Protein AF-L1PUZ3-F1 (afdb_monomer_lite)

Structure (mmCIF, N/CA/C/O backbone):
data_AF-L1PUZ3-F1
#
_entry.id   AF-L1PUZ3-F1
#
loop_
_atom_site.group_PDB
_atom_site.id
_atom_site.type_symbol
_atom_site.label_atom_id
_atom_site.label_alt_id
_atom_site.label_comp_id
_atom_site.label_asym_id
_atom_site.label_entity_id
_atom_site.label_seq_id
_atom_site.pdbx_PDB_ins_code
_atom_site.Cartn_x
_atom_site.Cartn_y
_atom_site.Cartn_z
_atom_site.occupancy
_atom_site.B_iso_or_equiv
_atom_site.auth_seq_id
_atom_site.auth_comp_id
_atom_site.auth_asym_id
_atom_site.auth_atom_id
_atom_site.pdbx_PDB_model_num
ATOM 1 N N . MET A 1 1 ? 15.396 12.791 4.979 1.00 62.22 1 MET A N 1
ATOM 2 C CA . MET A 1 1 ? 14.641 13.818 4.217 1.00 62.22 1 MET A CA 1
ATOM 3 C C . MET A 1 1 ? 13.642 14.470 5.168 1.00 62.22 1 MET A C 1
ATOM 5 O O . MET A 1 1 ? 13.496 13.961 6.269 1.00 62.22 1 MET A O 1
ATOM 9 N N . SER A 1 2 ? 13.033 15.615 4.838 1.00 77.50 2 SER A N 1
ATOM 10 C CA . SER A 1 2 ? 12.018 16.228 5.717 1.00 77.50 2 SER A CA 1
ATOM 11 C C . SER A 1 2 ? 10.607 15.799 5.304 1.00 77.50 2 SER A C 1
ATOM 13 O O . SER A 1 2 ? 10.340 15.675 4.107 1.00 77.50 2 SER A O 1
ATOM 15 N N . LYS A 1 3 ? 9.675 15.677 6.259 1.00 74.81 3 LYS A N 1
ATOM 16 C CA . LYS A 1 3 ? 8.257 15.348 5.995 1.00 74.81 3 LYS A CA 1
ATOM 17 C C . LYS A 1 3 ? 7.631 16.234 4.905 1.00 74.81 3 LYS A C 1
ATOM 19 O O . LYS A 1 3 ? 6.901 15.762 4.043 1.00 74.81 3 LYS A O 1
ATOM 24 N N . ALA A 1 4 ? 7.988 17.521 4.867 1.00 81.69 4 ALA A N 1
ATOM 25 C CA . ALA A 1 4 ? 7.526 18.455 3.834 1.00 81.69 4 ALA A CA 1
ATOM 26 C C . ALA A 1 4 ? 8.001 18.094 2.412 1.00 81.69 4 ALA A C 1
ATOM 28 O O . ALA A 1 4 ? 7.291 18.349 1.439 1.00 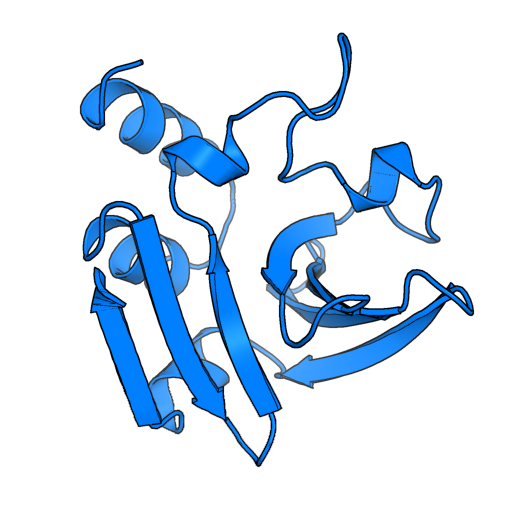81.69 4 ALA A O 1
ATOM 29 N N . SER A 1 5 ? 9.201 17.524 2.270 1.00 83.19 5 SER A N 1
ATOM 30 C CA . SER A 1 5 ? 9.714 17.071 0.971 1.00 83.19 5 SER A CA 1
ATOM 31 C C . SER A 1 5 ? 9.016 15.800 0.482 1.00 83.19 5 SER A C 1
ATOM 33 O O . SER A 1 5 ? 8.701 15.698 -0.701 1.00 83.19 5 SER A O 1
ATOM 35 N N . GLU A 1 6 ? 8.693 14.879 1.386 1.00 84.25 6 GLU A N 1
ATOM 36 C CA . GLU A 1 6 ? 7.983 13.636 1.065 1.00 84.25 6 GLU A CA 1
ATOM 37 C C . GLU A 1 6 ? 6.513 13.895 0.729 1.00 84.25 6 GLU A C 1
ATOM 39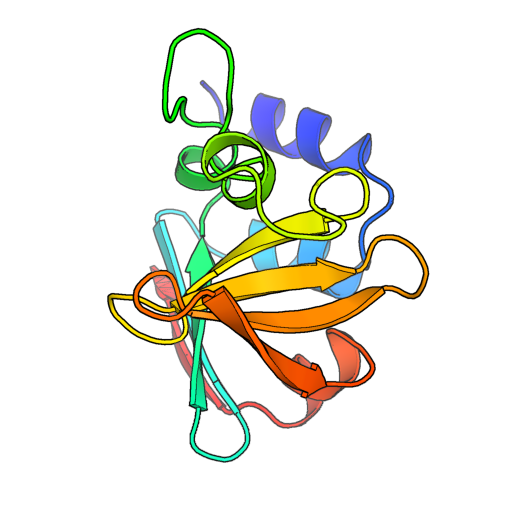 O O . GLU A 1 6 ? 6.010 13.380 -0.269 1.00 84.25 6 GLU A O 1
ATOM 44 N N . LEU A 1 7 ? 5.862 14.801 1.468 1.00 84.12 7 LEU A N 1
ATOM 45 C CA . LEU A 1 7 ? 4.523 15.293 1.141 1.00 84.12 7 LEU A CA 1
ATOM 46 C C . LEU A 1 7 ? 4.471 15.882 -0.269 1.00 84.12 7 LEU A C 1
ATOM 48 O O . LEU A 1 7 ? 3.558 15.593 -1.032 1.00 84.12 7 LEU A O 1
ATOM 52 N N . LYS A 1 8 ? 5.470 16.678 -0.665 1.00 86.94 8 LYS A N 1
ATOM 53 C CA . LYS A 1 8 ? 5.529 17.174 -2.044 1.00 86.94 8 LYS A CA 1
ATOM 54 C C . LYS A 1 8 ? 5.682 16.034 -3.045 1.00 86.94 8 LYS A C 1
ATOM 56 O O . LYS A 1 8 ? 5.034 16.091 -4.082 1.00 86.94 8 LYS A O 1
ATOM 61 N N . ARG A 1 9 ? 6.493 15.007 -2.765 1.00 88.00 9 ARG A N 1
ATOM 62 C CA . ARG A 1 9 ? 6.650 13.854 -3.672 1.00 88.00 9 ARG A CA 1
ATOM 63 C C . ARG A 1 9 ? 5.330 13.122 -3.881 1.00 88.00 9 ARG A C 1
ATOM 65 O O . ARG A 1 9 ? 4.944 12.967 -5.033 1.00 88.00 9 ARG A O 1
ATOM 72 N N . ILE A 1 10 ? 4.616 12.746 -2.815 1.00 88.56 10 ILE A N 1
ATOM 73 C CA . ILE A 1 10 ? 3.372 11.966 -2.956 1.00 88.56 10 ILE A CA 1
ATOM 74 C C . ILE A 1 10 ? 2.286 12.720 -3.732 1.00 88.56 10 ILE A C 1
ATOM 76 O O . ILE A 1 10 ? 1.495 12.109 -4.442 1.00 88.56 10 ILE A O 1
ATOM 80 N N . GLN A 1 11 ? 2.274 14.055 -3.658 1.00 88.62 11 GLN A N 1
ATOM 81 C CA . GLN A 1 11 ? 1.315 14.884 -4.396 1.00 88.62 11 GLN A CA 1
ATOM 82 C C . GLN A 1 11 ? 1.504 14.823 -5.919 1.00 88.62 11 GLN A C 1
ATOM 84 O O . GLN A 1 11 ? 0.562 15.108 -6.651 1.00 88.62 11 GLN A O 1
ATOM 89 N N . HIS A 1 12 ? 2.684 14.424 -6.409 1.00 90.12 12 HIS A N 1
ATOM 90 C CA . HIS A 1 12 ? 2.914 14.210 -7.843 1.00 90.12 12 HIS A CA 1
ATOM 91 C C . HIS A 1 12 ? 2.414 12.845 -8.331 1.00 90.12 12 HIS A C 1
ATOM 93 O O . HIS A 1 12 ? 2.312 12.640 -9.539 1.00 90.12 12 HIS A O 1
ATOM 99 N N . PHE A 1 13 ? 2.100 11.918 -7.422 1.00 91.25 13 PHE A N 1
ATOM 100 C CA . PHE A 1 13 ? 1.499 10.645 -7.788 1.00 91.25 13 PHE A CA 1
ATOM 101 C C . PHE A 1 13 ? -0.018 10.796 -7.907 1.00 91.25 13 PHE A C 1
ATOM 103 O O . PHE A 1 13 ? -0.686 11.407 -7.063 1.00 91.25 13 PHE A O 1
ATOM 110 N N . ASN A 1 14 ? -0.570 10.199 -8.958 1.00 94.31 14 ASN A N 1
ATOM 111 C CA . ASN A 1 14 ? -2.006 10.023 -9.089 1.00 94.31 14 ASN A CA 1
ATOM 112 C C . ASN A 1 14 ? -2.414 8.826 -8.217 1.00 94.31 14 ASN A C 1
ATOM 114 O O . ASN A 1 14 ? -2.321 7.691 -8.660 1.00 94.31 14 ASN A O 1
ATOM 118 N N . LEU A 1 15 ? -2.755 9.087 -6.954 1.00 96.75 15 LEU A N 1
ATOM 119 C CA . LEU A 1 15 ? -3.180 8.099 -5.956 1.00 96.75 15 LEU A CA 1
ATOM 120 C C . LEU A 1 15 ? -4.456 8.602 -5.272 1.00 96.75 15 LEU A C 1
ATOM 122 O O . LEU A 1 15 ? -4.648 9.825 -5.243 1.00 96.75 15 LEU A O 1
ATOM 126 N N . PRO A 1 16 ? -5.271 7.706 -4.681 1.00 97.12 16 PRO A N 1
ATOM 127 C CA . PRO A 1 16 ? -6.486 8.089 -3.969 1.00 97.12 16 PRO A CA 1
ATOM 128 C C . PRO A 1 16 ? -6.240 9.177 -2.917 1.00 97.12 16 PRO A C 1
ATOM 130 O O . PRO A 1 16 ? -5.290 9.098 -2.132 1.00 97.12 16 PRO A O 1
ATOM 133 N N . ASP A 1 17 ? -7.112 10.185 -2.880 1.00 95.88 17 ASP A N 1
ATOM 134 C CA . ASP A 1 17 ? -6.974 11.313 -1.951 1.00 95.88 17 ASP A CA 1
ATOM 135 C C . ASP A 1 17 ? -7.092 10.869 -0.491 1.00 95.88 17 ASP A C 1
ATOM 137 O O . ASP A 1 17 ? -6.337 11.334 0.359 1.00 95.88 17 ASP A O 1
ATOM 141 N N . SER A 1 18 ? -7.963 9.900 -0.214 1.00 96.19 18 SER A N 1
ATOM 142 C CA . SER A 1 18 ? -8.109 9.288 1.105 1.00 96.19 18 SER A CA 1
ATOM 143 C C . SER A 1 18 ? -6.836 8.597 1.590 1.00 96.19 18 SER A C 1
ATOM 145 O O . SER A 1 18 ? -6.459 8.739 2.752 1.00 96.19 18 SER A O 1
ATOM 147 N N . TYR A 1 19 ? -6.126 7.898 0.702 1.00 97.50 19 TYR A N 1
ATOM 148 C CA . TYR A 1 19 ? -4.826 7.311 1.021 1.00 97.50 19 TYR A CA 1
ATOM 149 C C . TYR A 1 19 ? -3.805 8.398 1.356 1.00 97.50 19 TYR A C 1
ATOM 151 O O . TYR A 1 19 ? -3.140 8.330 2.392 1.00 97.50 19 TYR A O 1
ATOM 159 N N . LYS A 1 20 ? -3.720 9.444 0.523 1.00 95.94 20 LYS A N 1
ATOM 160 C CA . LYS A 1 20 ? -2.822 10.580 0.773 1.00 95.94 20 LYS A CA 1
ATOM 161 C C . LYS A 1 20 ? -3.136 11.265 2.100 1.00 95.94 20 LYS A C 1
ATOM 163 O O . LYS A 1 20 ? -2.206 11.639 2.809 1.00 95.94 20 LYS A O 1
ATOM 168 N N . GLU A 1 21 ? -4.415 11.426 2.436 1.00 94.94 21 GLU A N 1
ATOM 169 C CA . GLU A 1 21 ? -4.858 12.011 3.698 1.00 94.94 21 GLU A CA 1
ATOM 170 C C . GLU A 1 21 ? -4.394 11.168 4.885 1.00 94.94 21 GLU A C 1
ATOM 172 O O . GLU A 1 21 ? -3.708 11.700 5.760 1.00 94.94 21 GLU A O 1
ATOM 177 N N . VAL A 1 22 ? -4.690 9.863 4.890 1.00 95.94 22 VAL A N 1
ATOM 178 C CA . VAL A 1 22 ? -4.280 8.931 5.956 1.00 95.94 22 VAL A CA 1
ATOM 179 C C . VAL A 1 22 ? -2.764 8.928 6.133 1.00 95.94 22 VAL A C 1
ATOM 181 O O . VAL A 1 22 ? -2.283 9.028 7.261 1.00 95.94 22 VAL A O 1
ATOM 184 N N . LEU A 1 23 ? -2.004 8.927 5.037 1.00 95.25 23 LEU A N 1
ATOM 185 C CA . LEU A 1 23 ? -0.539 8.934 5.050 1.00 95.25 23 LEU A CA 1
ATOM 186 C C . LEU A 1 23 ? 0.064 10.156 5.768 1.00 95.25 23 LEU A C 1
ATOM 188 O O . LEU A 1 23 ? 1.195 10.113 6.246 1.00 95.25 23 LEU A O 1
ATOM 192 N N . THR A 1 24 ? -0.681 11.260 5.893 1.00 93.38 24 THR A N 1
ATOM 193 C CA . THR A 1 24 ? -0.225 12.438 6.654 1.00 93.38 24 THR A CA 1
ATOM 194 C C . THR A 1 24 ? -0.381 12.305 8.172 1.00 93.38 24 THR A C 1
ATOM 196 O O . THR A 1 24 ? 0.235 13.081 8.917 1.00 93.38 24 THR A O 1
ATOM 199 N N . GLN A 1 25 ? -1.173 11.330 8.630 1.00 94.81 25 GLN A N 1
ATOM 200 C CA . GLN A 1 25 ? -1.661 11.211 10.006 1.00 94.81 25 GLN A CA 1
ATOM 201 C C . GLN A 1 25 ? -0.785 10.354 10.928 1.00 94.81 25 GLN A C 1
ATOM 203 O O . GLN A 1 25 ? -1.170 10.163 12.085 1.00 94.81 25 GLN A O 1
ATOM 208 N N . PHE A 1 26 ? 0.337 9.835 10.428 1.00 94.94 26 PHE A N 1
ATOM 209 C CA . PHE A 1 26 ? 1.292 9.006 11.167 1.00 94.94 26 PHE A CA 1
ATOM 210 C C . PHE A 1 26 ? 2.735 9.289 10.719 1.00 94.94 26 PHE A C 1
ATOM 212 O O . PHE A 1 26 ? 2.951 10.026 9.744 1.00 94.94 26 PHE A O 1
ATOM 219 N N . GLU A 1 27 ? 3.719 8.790 11.464 1.00 92.81 27 GLU A N 1
ATOM 220 C CA . GLU A 1 27 ? 5.147 8.991 11.174 1.00 92.81 27 GLU A CA 1
ATOM 221 C C . GLU A 1 27 ? 5.858 7.686 10.816 1.00 92.81 27 GLU A C 1
ATOM 223 O O . GLU A 1 27 ? 6.690 7.686 9.907 1.00 92.81 27 GLU A O 1
ATOM 228 N N . PHE A 1 28 ? 5.497 6.580 11.463 1.00 92.25 28 PHE A N 1
ATOM 229 C CA . PHE A 1 28 ? 6.167 5.291 11.335 1.00 92.25 28 PHE A CA 1
ATOM 230 C C . PHE A 1 28 ? 5.305 4.276 10.595 1.00 92.25 28 PHE A C 1
ATOM 232 O O . PHE A 1 28 ? 5.705 3.823 9.517 1.00 92.25 28 PHE A O 1
ATOM 239 N N . PHE A 1 29 ? 4.123 3.973 11.128 1.00 93.75 29 PHE A N 1
ATOM 240 C CA . PHE A 1 29 ? 3.183 3.026 10.533 1.00 93.75 29 PHE A CA 1
ATOM 241 C C . PHE A 1 29 ? 1.741 3.321 10.958 1.00 93.75 29 PHE A C 1
ATOM 243 O O . PHE A 1 29 ? 1.472 4.027 11.933 1.00 93.75 29 PHE A O 1
ATOM 250 N N . CYS A 1 30 ? 0.794 2.754 10.218 1.00 97.38 30 CYS A N 1
ATOM 251 C CA . CYS A 1 30 ? -0.610 2.748 10.602 1.00 97.38 30 CYS A CA 1
ATOM 252 C C . CYS A 1 30 ? -1.218 1.389 10.277 1.00 97.38 30 CYS A C 1
ATOM 254 O O . CYS A 1 30 ? -1.169 0.956 9.130 1.00 97.38 30 CYS A O 1
ATOM 256 N N . LEU A 1 31 ? -1.776 0.729 11.288 1.00 97.69 31 LEU A N 1
ATOM 257 C CA . LEU A 1 31 ? -2.296 -0.626 11.195 1.00 97.69 31 LEU A CA 1
ATOM 258 C C . LEU A 1 31 ? -3.818 -0.626 11.316 1.00 97.69 31 LEU A C 1
ATOM 260 O O . LEU A 1 31 ? -4.385 -0.183 12.320 1.00 97.69 31 LEU A O 1
ATOM 264 N N . TYR A 1 32 ? -4.476 -1.177 10.304 1.00 97.88 32 TYR A N 1
ATOM 265 C CA . TYR A 1 32 ? -5.913 -1.418 10.292 1.00 97.88 32 TYR A CA 1
ATOM 266 C C . TYR A 1 32 ? -6.229 -2.914 10.244 1.00 97.88 32 TYR A C 1
ATOM 268 O O . TYR A 1 32 ? -5.446 -3.708 9.737 1.00 97.88 32 TYR A O 1
ATOM 276 N N . GLU A 1 33 ? -7.420 -3.283 10.705 1.00 97.81 33 GLU A N 1
ATOM 277 C CA . GLU A 1 33 ? -8.040 -4.585 10.458 1.00 97.81 33 GLU A CA 1
ATOM 278 C C . GLU A 1 33 ? -9.216 -4.399 9.487 1.00 97.81 33 GLU A C 1
ATOM 280 O O . GLU A 1 33 ? -10.137 -3.624 9.766 1.00 97.81 33 GLU A O 1
ATOM 285 N N . TYR A 1 34 ? -9.206 -5.103 8.355 1.00 97.50 34 TYR A N 1
ATOM 286 C CA . TYR A 1 34 ? -10.248 -5.058 7.328 1.00 97.50 34 TYR A CA 1
ATOM 287 C C . TYR A 1 34 ? -10.636 -6.471 6.883 1.00 97.50 34 TYR A C 1
ATOM 289 O O . TYR A 1 34 ? -9.829 -7.191 6.306 1.00 97.50 34 TYR A O 1
ATOM 297 N N . GLU A 1 35 ? -11.887 -6.870 7.139 1.00 95.06 35 GLU A N 1
ATOM 298 C CA . GLU A 1 35 ? -12.433 -8.181 6.735 1.00 95.06 35 GLU A CA 1
ATOM 299 C C . GLU A 1 35 ? -11.527 -9.371 7.137 1.00 95.06 35 GLU A C 1
ATOM 301 O O . GLU A 1 35 ? -11.379 -10.340 6.396 1.00 95.06 35 GLU A O 1
ATOM 306 N N . GLY A 1 36 ? -10.915 -9.292 8.327 1.00 93.31 36 GLY A N 1
ATOM 307 C CA . GLY A 1 36 ? -10.008 -10.314 8.863 1.00 93.31 36 GLY A CA 1
ATOM 308 C C . GLY A 1 36 ? -8.559 -10.230 8.369 1.00 93.31 36 GLY A C 1
ATOM 309 O O . GLY A 1 36 ? -7.757 -11.071 8.762 1.00 93.31 36 GLY A O 1
ATOM 310 N N . ARG A 1 37 ? -8.217 -9.236 7.540 1.00 94.31 37 ARG A N 1
ATOM 311 C CA . ARG A 1 37 ? -6.842 -8.936 7.114 1.00 94.31 37 ARG A CA 1
ATOM 312 C C . ARG A 1 37 ? -6.261 -7.793 7.931 1.00 94.31 37 ARG A C 1
ATOM 314 O O . ARG A 1 37 ? -6.951 -6.806 8.195 1.00 94.31 37 ARG A O 1
ATOM 321 N N . GLU A 1 38 ? -4.985 -7.900 8.267 1.00 96.12 38 GLU A N 1
ATOM 322 C CA . GLU A 1 38 ? -4.195 -6.755 8.707 1.00 96.12 38 GLU A CA 1
ATOM 323 C C . GLU A 1 38 ? -3.805 -5.914 7.490 1.00 96.12 38 GLU A C 1
ATOM 325 O O . GLU A 1 38 ? -3.532 -6.440 6.416 1.00 96.12 38 GLU A O 1
ATOM 330 N N . ILE A 1 39 ? -3.843 -4.595 7.635 1.00 97.81 39 ILE A N 1
ATOM 331 C CA . ILE A 1 39 ? -3.488 -3.624 6.602 1.00 97.81 39 ILE A CA 1
ATOM 332 C C . ILE A 1 39 ? -2.523 -2.643 7.257 1.00 97.81 39 ILE A C 1
ATOM 334 O O . ILE A 1 39 ? -2.938 -1.653 7.866 1.00 97.81 39 ILE A O 1
ATOM 338 N N . GLU A 1 40 ? -1.234 -2.947 7.170 1.00 98.00 40 GLU A N 1
ATOM 339 C CA . GLU A 1 40 ? -0.166 -2.067 7.623 1.00 98.00 40 GLU A CA 1
ATOM 340 C C . GLU A 1 40 ? 0.214 -1.110 6.494 1.00 98.00 40 GLU A C 1
ATOM 342 O O . GLU A 1 40 ? 0.632 -1.523 5.412 1.00 98.00 40 GLU A O 1
ATOM 347 N N . LEU A 1 41 ? 0.075 0.188 6.744 1.00 98.00 41 LEU A N 1
ATOM 348 C CA . LEU A 1 41 ? 0.479 1.242 5.827 1.00 98.00 41 LEU A CA 1
ATOM 349 C C . LEU A 1 41 ? 1.906 1.684 6.125 1.00 98.00 41 LEU A C 1
ATOM 351 O O . LEU A 1 41 ? 2.235 2.065 7.252 1.00 98.00 41 LEU A O 1
ATOM 355 N N . TRP A 1 42 ? 2.727 1.733 5.082 1.00 97.19 42 TRP A N 1
ATOM 356 C CA . TRP A 1 42 ? 4.077 2.265 5.174 1.00 97.19 42 TRP A CA 1
ATOM 357 C C . TRP A 1 42 ? 4.068 3.790 5.240 1.00 97.19 42 TRP A C 1
ATOM 359 O O . TRP A 1 42 ? 3.340 4.464 4.510 1.00 97.19 42 TRP A O 1
ATOM 369 N N . SER A 1 43 ? 4.925 4.344 6.096 1.00 95.50 43 SER A N 1
ATOM 370 C CA . SER A 1 43 ? 5.139 5.789 6.192 1.00 95.50 43 SER A CA 1
ATOM 371 C C . SER A 1 43 ? 5.807 6.369 4.952 1.00 95.50 43 SER A C 1
ATOM 373 O O . SER A 1 43 ? 6.426 5.670 4.149 1.00 95.50 43 SER A O 1
ATOM 375 N N . PHE A 1 44 ? 5.773 7.699 4.844 1.00 94.06 44 PHE A N 1
ATOM 376 C CA . PHE A 1 44 ? 6.540 8.441 3.845 1.00 94.06 44 PHE A CA 1
ATOM 377 C C . PHE A 1 44 ? 8.018 8.050 3.797 1.00 94.06 44 PHE A C 1
ATOM 379 O O . PHE A 1 44 ? 8.562 7.839 2.710 1.00 94.06 44 PHE A O 1
ATOM 386 N N . ALA A 1 45 ? 8.650 7.946 4.967 1.00 92.69 45 ALA A N 1
ATOM 387 C CA . ALA A 1 45 ? 10.058 7.598 5.074 1.00 92.69 45 ALA A CA 1
ATOM 388 C C . ALA A 1 45 ? 10.327 6.201 4.504 1.00 92.69 45 ALA A C 1
ATOM 390 O O . ALA A 1 45 ? 11.314 6.015 3.793 1.00 92.69 45 ALA A O 1
ATOM 391 N N . ASN A 1 46 ? 9.432 5.243 4.769 1.00 94.62 46 ASN A N 1
ATOM 392 C CA . ASN A 1 46 ? 9.536 3.890 4.242 1.00 94.62 46 ASN A CA 1
ATOM 393 C C . ASN A 1 46 ? 9.294 3.874 2.723 1.00 94.62 46 ASN A C 1
ATOM 395 O O . ASN A 1 46 ? 10.216 3.526 1.988 1.00 94.62 46 ASN A O 1
ATOM 399 N N . LEU A 1 47 ? 8.150 4.378 2.241 1.00 96.00 47 LEU A N 1
ATOM 400 C CA . LEU A 1 47 ? 7.793 4.431 0.812 1.00 96.00 47 LEU A CA 1
ATOM 401 C C . LEU A 1 47 ? 8.931 4.972 -0.060 1.00 96.00 47 LEU A C 1
ATOM 403 O O . LEU A 1 47 ? 9.229 4.427 -1.121 1.00 96.00 47 LEU A O 1
ATOM 407 N N . PHE A 1 48 ? 9.579 6.047 0.390 1.00 94.00 48 PHE A N 1
ATOM 408 C CA . PHE A 1 48 ? 10.633 6.735 -0.354 1.00 94.00 48 PHE A CA 1
ATOM 409 C C . PHE A 1 48 ? 12.057 6.352 0.060 1.00 94.00 48 PHE A C 1
ATOM 411 O O . PHE A 1 48 ? 13.015 6.997 -0.389 1.00 94.00 48 PHE A O 1
ATOM 418 N N . SER A 1 49 ? 12.213 5.313 0.878 1.00 93.94 49 SER A N 1
ATOM 419 C CA . SER A 1 49 ? 13.498 4.658 1.093 1.00 93.94 49 SER A CA 1
ATOM 420 C C . SER A 1 49 ? 13.856 3.775 -0.104 1.00 93.94 49 SER A C 1
ATOM 422 O O . SER A 1 49 ? 12.990 3.335 -0.862 1.00 93.94 49 SER A O 1
ATOM 424 N N . TYR A 1 50 ? 15.153 3.566 -0.308 1.00 95.31 50 TYR A N 1
ATOM 425 C CA . TYR A 1 50 ? 15.660 2.725 -1.385 1.00 95.31 50 TYR A CA 1
ATOM 426 C C . TYR A 1 50 ? 15.636 1.254 -0.965 1.00 95.31 50 TYR A C 1
ATOM 428 O O . TYR A 1 50 ? 16.176 0.913 0.087 1.00 95.31 50 TYR A O 1
ATOM 436 N N . ILE A 1 51 ? 15.089 0.388 -1.820 1.00 94.94 51 ILE A N 1
ATOM 437 C CA . ILE A 1 51 ? 15.317 -1.064 -1.755 1.00 94.94 51 ILE A CA 1
ATOM 438 C C . ILE A 1 51 ? 16.733 -1.357 -2.259 1.00 94.94 51 ILE A C 1
ATOM 440 O O . ILE A 1 51 ? 17.503 -2.098 -1.652 1.00 94.94 51 ILE A O 1
ATOM 444 N N . SER A 1 52 ? 17.083 -0.739 -3.388 1.00 94.62 52 SER A N 1
ATOM 445 C CA . SER A 1 52 ? 18.392 -0.818 -4.027 1.00 94.62 52 SER A CA 1
ATOM 446 C C . SER A 1 52 ? 18.713 0.515 -4.705 1.00 94.62 52 SER A C 1
ATOM 448 O O . SER A 1 52 ? 17.957 1.477 -4.592 1.00 94.62 52 SER A O 1
ATOM 450 N N . ARG A 1 53 ? 19.844 0.598 -5.415 1.00 92.31 53 ARG A N 1
ATOM 451 C CA . ARG A 1 53 ? 20.274 1.834 -6.088 1.00 92.31 53 ARG A CA 1
ATOM 452 C C . ARG A 1 53 ? 19.199 2.428 -7.010 1.00 92.31 53 ARG A C 1
ATOM 454 O O . ARG A 1 53 ? 19.144 3.649 -7.136 1.00 92.31 53 ARG A O 1
ATOM 461 N N . ASP A 1 54 ? 18.388 1.571 -7.624 1.00 94.56 54 ASP A N 1
ATOM 462 C CA . ASP A 1 54 ? 17.502 1.943 -8.726 1.00 94.56 54 ASP A CA 1
ATOM 463 C C . ASP A 1 54 ? 16.010 1.881 -8.363 1.00 94.56 54 ASP A C 1
ATOM 465 O O . ASP A 1 54 ? 15.191 2.311 -9.166 1.00 94.56 54 ASP A O 1
ATOM 469 N N . TYR A 1 55 ? 15.654 1.390 -7.167 1.00 96.06 55 TYR A N 1
ATOM 470 C CA . TYR A 1 55 ? 14.257 1.165 -6.777 1.00 96.06 55 TYR A CA 1
ATOM 471 C C . TYR A 1 55 ? 13.939 1.716 -5.390 1.00 96.06 55 TYR A C 1
ATOM 473 O O . TYR A 1 55 ? 14.664 1.459 -4.421 1.00 96.06 55 TYR A O 1
ATOM 481 N N . TYR A 1 56 ? 12.818 2.426 -5.288 1.00 96.25 56 TYR A N 1
ATOM 482 C CA . TYR A 1 56 ? 12.192 2.790 -4.015 1.00 96.25 56 TYR A CA 1
ATOM 483 C C . TYR A 1 56 ? 11.270 1.683 -3.488 1.00 96.25 56 TYR A C 1
ATOM 485 O O . TYR A 1 56 ? 10.858 0.808 -4.244 1.00 96.25 56 TYR A O 1
ATOM 493 N N . GLN A 1 57 ? 10.887 1.742 -2.208 1.00 96.50 57 GLN A N 1
ATOM 494 C CA . GLN A 1 57 ? 9.953 0.770 -1.612 1.00 96.50 57 GLN A CA 1
ATOM 495 C C . GLN A 1 57 ? 8.603 0.715 -2.331 1.00 96.50 57 GLN A C 1
ATOM 497 O O . GLN A 1 57 ? 8.062 -0.365 -2.543 1.00 96.50 57 GLN A O 1
ATOM 502 N N . TRP A 1 58 ? 8.070 1.851 -2.789 1.00 96.88 58 TRP A N 1
ATOM 503 C CA . TRP A 1 58 ? 6.815 1.838 -3.551 1.00 96.88 58 TRP A CA 1
ATOM 504 C C . TRP A 1 58 ? 6.920 1.104 -4.907 1.00 96.88 58 TRP A C 1
ATOM 506 O O . TRP A 1 58 ? 5.898 0.710 -5.470 1.00 96.88 58 TRP A O 1
ATOM 516 N N . GLU A 1 59 ?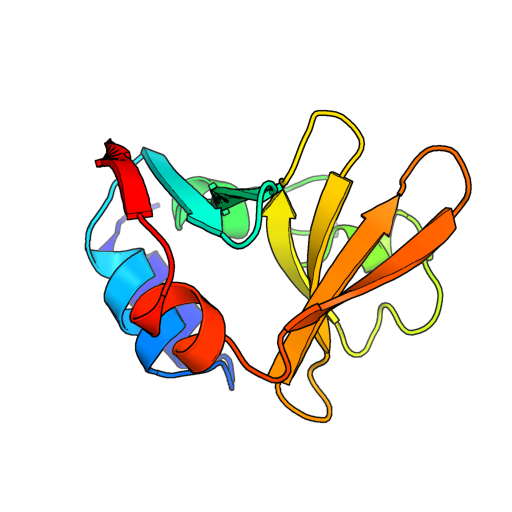 8.141 0.860 -5.402 1.00 97.19 59 GLU A N 1
ATOM 517 C CA . GLU A 1 59 ? 8.455 0.103 -6.626 1.00 97.19 59 GLU A CA 1
ATOM 518 C C . GLU A 1 59 ? 8.783 -1.369 -6.350 1.00 97.19 59 GLU A C 1
ATOM 520 O O . GLU A 1 59 ? 9.327 -2.051 -7.221 1.00 97.19 59 GLU A O 1
ATOM 525 N N . LEU A 1 60 ? 8.477 -1.880 -5.156 1.00 96.75 60 LEU A N 1
ATOM 526 C CA . LEU A 1 60 ? 8.878 -3.220 -4.735 1.00 96.75 60 LEU A CA 1
ATOM 527 C C . LEU A 1 60 ? 8.487 -4.310 -5.739 1.00 96.75 60 LEU A C 1
ATOM 529 O O . LEU A 1 60 ? 9.310 -5.162 -6.066 1.00 96.75 60 LEU A O 1
ATOM 533 N N . LEU A 1 61 ? 7.282 -4.260 -6.302 1.00 96.81 61 LEU A N 1
ATOM 534 C CA . LEU A 1 61 ? 6.866 -5.241 -7.307 1.00 96.81 61 LEU A CA 1
ATOM 535 C C . LEU A 1 61 ? 7.695 -5.176 -8.599 1.00 96.81 61 LEU A C 1
ATOM 537 O O . LEU A 1 61 ? 7.925 -6.207 -9.227 1.00 96.81 61 LEU A O 1
ATOM 541 N N . LYS A 1 62 ? 8.224 -4.002 -8.974 1.00 96.81 62 LYS A N 1
ATOM 542 C CA . LYS A 1 62 ? 9.156 -3.884 -10.111 1.00 96.81 62 LYS A CA 1
ATOM 543 C C . LYS A 1 62 ? 10.492 -4.529 -9.781 1.00 96.81 62 LYS A C 1
ATOM 545 O O . LYS A 1 62 ? 11.047 -5.244 -10.609 1.00 96.81 62 LYS A O 1
ATOM 550 N N . TYR A 1 63 ? 10.974 -4.325 -8.556 1.00 96.00 63 TYR A N 1
ATOM 551 C CA . TYR A 1 63 ? 12.203 -4.947 -8.073 1.00 96.00 63 TYR A CA 1
ATOM 552 C C . TYR A 1 63 ? 12.134 -6.484 -8.128 1.00 96.00 63 TYR A C 1
ATOM 554 O O . TYR A 1 63 ? 13.101 -7.120 -8.544 1.00 96.00 63 TYR A O 1
ATOM 562 N N . PHE A 1 64 ? 10.982 -7.078 -7.800 1.00 94.19 64 PHE A N 1
ATOM 563 C CA . PHE A 1 64 ? 10.752 -8.525 -7.910 1.00 94.19 64 PHE A CA 1
ATOM 564 C C . PHE A 1 64 ? 10.353 -9.008 -9.313 1.00 94.19 64 PHE A C 1
ATOM 566 O O . PHE A 1 64 ? 10.184 -10.205 -9.513 1.00 94.19 64 PHE A O 1
ATOM 573 N N . SER A 1 65 ? 10.253 -8.119 -10.308 1.00 94.25 65 SER A N 1
ATOM 574 C CA . SER A 1 65 ? 9.770 -8.459 -11.659 1.00 94.25 65 SER A CA 1
ATOM 575 C C . SER A 1 65 ? 8.378 -9.112 -11.664 1.00 94.25 65 SER A C 1
ATOM 577 O O . SER A 1 65 ? 8.095 -9.970 -12.502 1.00 94.25 65 SER A O 1
ATOM 579 N N . ALA A 1 66 ? 7.508 -8.693 -10.741 1.00 94.19 66 ALA A N 1
ATOM 580 C CA . ALA A 1 66 ? 6.152 -9.212 -10.630 1.00 94.19 66 ALA A CA 1
ATOM 581 C C . ALA A 1 66 ? 5.315 -8.892 -11.889 1.00 94.19 66 ALA A C 1
ATOM 583 O O . ALA A 1 66 ? 5.548 -7.879 -12.569 1.00 94.19 66 ALA A O 1
ATOM 584 N N . PRO A 1 67 ? 4.297 -9.708 -12.209 1.00 88.62 67 PRO A N 1
ATOM 585 C CA . PRO A 1 67 ? 3.366 -9.409 -13.292 1.00 88.62 67 PRO A CA 1
ATOM 586 C C . PRO A 1 67 ? 2.710 -8.032 -13.118 1.00 88.62 67 PRO A C 1
ATOM 588 O O . PRO A 1 67 ? 2.307 -7.655 -12.023 1.00 88.62 67 PRO A O 1
ATOM 591 N N . ASN A 1 68 ? 2.585 -7.275 -14.213 1.00 88.81 68 ASN A N 1
ATOM 592 C CA . ASN A 1 68 ? 1.996 -5.927 -14.238 1.00 88.81 68 ASN A CA 1
ATOM 593 C C . ASN A 1 68 ? 2.666 -4.881 -13.324 1.00 88.81 68 ASN A C 1
ATOM 595 O O . ASN A 1 68 ? 2.101 -3.803 -13.145 1.00 88.81 68 ASN A O 1
ATOM 599 N N . ALA A 1 69 ? 3.878 -5.126 -12.811 1.00 93.56 69 ALA A N 1
ATOM 600 C CA . ALA A 1 69 ? 4.546 -4.247 -11.847 1.00 93.56 69 ALA A CA 1
ATOM 601 C C . ALA A 1 69 ? 4.673 -2.772 -12.283 1.00 93.56 69 ALA A C 1
ATOM 603 O O . ALA A 1 69 ? 4.665 -1.871 -11.442 1.00 93.56 69 ALA A O 1
ATOM 604 N N . GLU A 1 70 ? 4.742 -2.494 -13.588 1.00 93.62 70 GLU A N 1
ATOM 605 C CA . GLU A 1 70 ? 4.773 -1.126 -14.129 1.00 93.62 70 GLU A CA 1
ATOM 606 C C . GLU A 1 70 ? 3.524 -0.296 -13.799 1.00 93.62 70 GLU A C 1
ATOM 608 O O . GLU A 1 70 ? 3.598 0.932 -13.738 1.00 93.62 70 GLU A O 1
ATOM 613 N N . HIS A 1 71 ? 2.400 -0.964 -13.536 1.00 95.31 71 HIS A N 1
ATOM 614 C CA . HIS A 1 71 ? 1.114 -0.369 -13.186 1.00 95.31 71 HIS A CA 1
ATOM 615 C C . HIS A 1 71 ? 0.780 -0.547 -11.704 1.00 95.31 71 HIS A C 1
ATOM 617 O O . HIS A 1 71 ? -0.388 -0.581 -11.339 1.00 95.31 71 HIS A O 1
ATOM 623 N N . THR A 1 72 ? 1.788 -0.654 -10.838 1.00 97.31 72 THR A N 1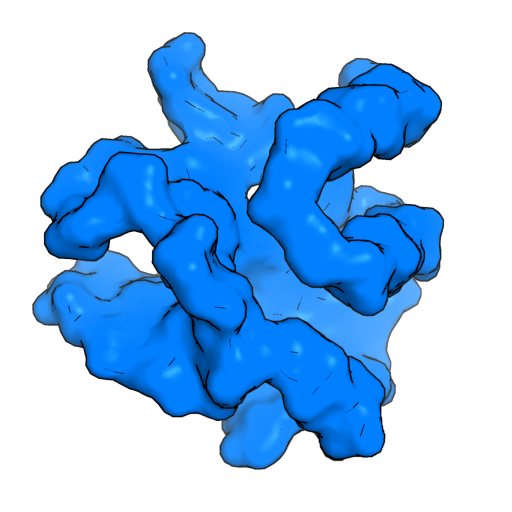
ATOM 624 C CA . THR A 1 72 ? 1.575 -0.850 -9.400 1.00 97.31 72 THR A CA 1
ATOM 625 C C . THR A 1 72 ? 2.204 0.254 -8.564 1.00 97.31 72 THR A C 1
ATOM 627 O O . THR A 1 72 ? 3.208 0.860 -8.945 1.00 97.31 72 THR A O 1
ATOM 630 N N . PHE A 1 73 ? 1.614 0.499 -7.397 1.00 98.00 73 PHE A N 1
ATOM 631 C CA . PHE A 1 73 ? 2.226 1.281 -6.328 1.00 98.00 73 PHE A CA 1
ATOM 632 C C . PHE A 1 73 ? 2.104 0.500 -5.024 1.00 98.00 73 PHE A C 1
ATOM 634 O O . PHE A 1 73 ? 1.004 0.368 -4.486 1.00 98.00 73 PHE A O 1
ATOM 641 N N . THR A 1 74 ? 3.223 -0.031 -4.534 1.00 98.06 74 THR A N 1
ATOM 642 C CA . THR A 1 74 ? 3.258 -0.777 -3.267 1.00 98.06 74 THR A CA 1
ATOM 643 C C . THR A 1 74 ? 3.188 0.212 -2.113 1.00 98.06 74 THR A C 1
ATOM 645 O O . THR A 1 74 ? 3.906 1.212 -2.117 1.00 98.06 74 THR A O 1
ATOM 648 N N . PHE A 1 75 ? 2.318 -0.032 -1.137 1.00 97.88 75 PHE A N 1
ATOM 649 C CA . PHE A 1 75 ? 2.083 0.933 -0.061 1.00 97.88 75 PHE A CA 1
ATOM 650 C C . PHE A 1 75 ? 2.099 0.353 1.349 1.00 97.88 75 PHE A C 1
ATOM 652 O O . PHE A 1 75 ? 1.972 1.113 2.312 1.00 97.88 75 PHE A O 1
ATOM 659 N N . GLY A 1 76 ? 2.205 -0.963 1.479 1.00 97.62 76 GLY A N 1
ATOM 660 C CA . GLY A 1 76 ? 1.993 -1.617 2.753 1.00 97.62 76 GLY A CA 1
ATOM 661 C C . GLY A 1 76 ? 2.171 -3.122 2.698 1.00 97.62 76 GLY A C 1
ATOM 662 O O . GLY A 1 76 ? 2.590 -3.691 1.686 1.00 97.62 76 GLY A O 1
ATOM 663 N N . SER A 1 77 ? 1.785 -3.762 3.790 1.00 97.12 77 SER A N 1
ATOM 664 C CA . SER A 1 77 ? 1.827 -5.211 3.980 1.00 97.12 77 SER A CA 1
ATOM 665 C C . SER A 1 77 ? 0.610 -5.686 4.771 1.00 97.12 77 SER A C 1
ATOM 667 O O . SER A 1 77 ? 0.060 -4.938 5.576 1.00 97.12 77 SER A O 1
ATOM 669 N N . SER A 1 78 ? 0.182 -6.927 4.536 1.00 94.12 78 SER A N 1
ATOM 670 C CA . SER A 1 78 ? -0.844 -7.607 5.347 1.00 94.12 78 SER A CA 1
ATOM 671 C C . SER A 1 78 ? -0.293 -8.735 6.233 1.00 94.12 78 SER A C 1
ATOM 673 O O . SER A 1 78 ? -1.004 -9.239 7.095 1.00 94.12 78 SER A O 1
ATOM 675 N N . HIS A 1 79 ? 0.971 -9.116 6.030 1.00 87.31 79 HIS A N 1
ATOM 676 C CA . HIS A 1 79 ? 1.793 -10.066 6.789 1.00 87.31 79 HIS A CA 1
ATOM 677 C C . HIS A 1 79 ? 3.227 -10.087 6.210 1.00 87.31 79 HIS A C 1
ATOM 679 O O . HIS A 1 79 ? 3.534 -9.355 5.264 1.00 87.31 79 HIS A O 1
ATOM 685 N N . ASP A 1 80 ? 4.118 -10.917 6.761 1.00 85.94 80 ASP A N 1
ATOM 686 C CA . ASP A 1 80 ? 5.563 -10.887 6.475 1.00 85.94 80 ASP A CA 1
ATOM 687 C C . ASP A 1 80 ? 5.907 -10.976 4.975 1.00 85.94 80 ASP A C 1
ATOM 689 O O . ASP A 1 80 ? 6.679 -10.158 4.459 1.00 85.94 80 ASP A O 1
ATOM 693 N N . ASP A 1 81 ? 5.262 -11.889 4.245 1.00 91.50 81 ASP A N 1
ATOM 694 C CA . ASP A 1 81 ? 5.495 -12.110 2.808 1.00 91.50 81 ASP A CA 1
ATOM 695 C C . ASP A 1 81 ? 4.453 -11.421 1.904 1.00 91.50 81 ASP A C 1
ATOM 697 O O . ASP A 1 81 ? 4.484 -11.557 0.680 1.00 91.50 81 ASP A O 1
ATOM 701 N N . ALA A 1 82 ? 3.560 -10.622 2.502 1.00 95.06 82 ALA A N 1
ATOM 702 C CA . ALA A 1 82 ? 2.501 -9.891 1.818 1.00 95.06 82 ALA A CA 1
ATOM 703 C C . ALA A 1 82 ? 2.863 -8.479 1.428 1.00 95.06 82 ALA A C 1
ATOM 705 O O . ALA A 1 82 ? 3.236 -7.675 2.287 1.00 95.06 82 ALA A O 1
ATOM 706 N N . ARG A 1 83 ? 2.596 -8.098 0.182 1.00 96.94 83 ARG A N 1
ATOM 707 C CA . ARG A 1 83 ? 2.728 -6.704 -0.247 1.00 96.94 83 ARG A CA 1
ATOM 708 C C . ARG A 1 83 ? 1.405 -6.184 -0.769 1.00 96.94 83 ARG A C 1
ATOM 710 O O . ARG A 1 83 ? 0.845 -6.721 -1.717 1.00 96.94 83 ARG A O 1
ATOM 717 N N . LEU A 1 84 ? 0.918 -5.126 -0.132 1.00 98.12 84 LEU A N 1
ATOM 718 C CA . LEU A 1 84 ? -0.279 -4.416 -0.550 1.00 98.12 84 LEU A CA 1
ATOM 719 C C . LEU A 1 84 ? 0.091 -3.377 -1.596 1.00 98.12 84 LEU A C 1
ATOM 721 O O . LEU A 1 84 ? 1.041 -2.605 -1.416 1.00 98.12 84 LEU A O 1
ATOM 725 N N . TYR A 1 85 ? -0.679 -3.330 -2.673 1.00 98.38 85 TYR A N 1
ATOM 726 C CA . TYR A 1 85 ? -0.454 -2.381 -3.750 1.00 98.38 85 TYR A CA 1
ATOM 727 C C . TYR A 1 85 ? -1.759 -1.854 -4.344 1.00 98.38 85 TYR A C 1
ATOM 729 O O . TYR A 1 85 ? -2.814 -2.488 -4.274 1.00 98.38 85 TYR A O 1
ATOM 737 N N . PHE A 1 86 ? -1.673 -0.662 -4.930 1.00 98.44 86 PHE A N 1
ATOM 738 C CA . PHE A 1 86 ? -2.696 -0.140 -5.827 1.00 98.44 86 PHE A CA 1
ATOM 739 C C . PHE A 1 86 ? -2.433 -0.631 -7.245 1.00 98.44 86 PHE A C 1
ATOM 741 O O . PHE A 1 86 ? -1.315 -0.460 -7.741 1.00 98.44 86 PHE A O 1
ATOM 748 N N . ASP A 1 87 ? -3.459 -1.151 -7.917 1.00 97.50 87 ASP A N 1
ATOM 749 C CA . ASP A 1 87 ? -3.471 -1.185 -9.380 1.00 97.50 87 ASP A CA 1
ATOM 750 C C . ASP A 1 87 ? -3.669 0.252 -9.878 1.00 97.50 87 ASP A C 1
ATOM 752 O O . ASP A 1 87 ? -4.685 0.887 -9.611 1.00 97.50 87 ASP A O 1
ATOM 756 N N . LEU A 1 88 ? -2.684 0.811 -10.575 1.00 96.81 88 LEU A N 1
ATOM 757 C CA . LEU A 1 88 ? -2.713 2.196 -11.053 1.00 96.81 88 LEU A CA 1
ATOM 758 C C . LEU A 1 88 ? -3.677 2.414 -12.230 1.00 96.81 88 LEU A C 1
ATOM 760 O O . LEU A 1 88 ? -3.835 3.550 -12.682 1.00 96.81 88 LEU A O 1
ATOM 764 N N . THR A 1 89 ? -4.317 1.356 -12.732 1.00 95.62 89 THR A N 1
ATOM 765 C CA . THR A 1 89 ? -5.344 1.428 -13.777 1.00 95.62 89 THR A CA 1
ATOM 766 C C . THR A 1 89 ? -6.689 1.879 -13.211 1.00 95.62 89 THR A C 1
ATOM 768 O O . THR A 1 89 ? -7.369 2.695 -13.836 1.00 95.62 89 THR A O 1
ATOM 771 N N . ASP A 1 90 ? -7.079 1.364 -12.040 1.00 97.06 90 ASP A N 1
ATOM 772 C CA . ASP A 1 90 ? -8.400 1.602 -11.436 1.00 97.06 90 ASP A CA 1
ATOM 773 C C . ASP A 1 90 ? -8.375 1.936 -9.931 1.00 97.06 90 ASP A C 1
ATOM 775 O O . ASP A 1 90 ? -9.418 2.235 -9.350 1.00 97.06 90 ASP A O 1
ATOM 779 N N . PHE A 1 91 ? -7.194 1.940 -9.312 1.00 97.88 91 PHE A N 1
ATOM 780 C CA . PHE A 1 91 ? -6.947 2.150 -7.882 1.00 97.88 91 PHE A CA 1
ATOM 781 C C . PHE A 1 91 ? -7.586 1.122 -6.947 1.00 97.88 91 PHE A C 1
ATOM 783 O O . PHE A 1 91 ? -7.754 1.387 -5.748 1.00 97.88 91 PHE A O 1
ATOM 790 N N . SER A 1 92 ? -7.904 -0.064 -7.461 1.00 98.38 92 SER A N 1
ATOM 791 C CA . SER A 1 92 ? -8.239 -1.200 -6.613 1.00 98.38 92 SER A CA 1
ATOM 792 C C . SER A 1 92 ? -7.031 -1.642 -5.785 1.00 98.38 92 SER A C 1
ATOM 794 O O . SER A 1 92 ? -5.873 -1.420 -6.151 1.00 98.38 92 SER A O 1
ATOM 796 N N . VAL A 1 93 ? -7.313 -2.227 -4.622 1.00 98.44 93 VAL A N 1
ATOM 797 C CA . VAL A 1 93 ? -6.298 -2.678 -3.669 1.00 98.44 93 VAL A CA 1
ATOM 798 C C . VAL A 1 93 ? -6.141 -4.179 -3.787 1.00 98.44 93 VAL A C 1
ATOM 800 O O . VAL A 1 93 ? -7.123 -4.923 -3.705 1.00 98.44 93 VAL A O 1
ATOM 803 N N . TRP A 1 94 ? -4.897 -4.598 -3.933 1.00 97.94 94 TRP A N 1
ATOM 804 C CA . TRP A 1 94 ? -4.505 -5.984 -4.111 1.00 97.94 94 TRP A CA 1
ATOM 805 C C . TRP A 1 94 ? -3.393 -6.347 -3.142 1.00 97.94 94 TRP A C 1
ATOM 807 O O . TRP A 1 94 ? -2.674 -5.478 -2.642 1.00 97.94 94 TRP A O 1
ATOM 817 N N . GLU A 1 95 ? -3.258 -7.642 -2.908 1.00 96.56 95 GLU A N 1
ATOM 818 C CA . GLU A 1 95 ? -2.139 -8.236 -2.197 1.00 96.56 95 GLU A CA 1
ATOM 819 C C . GLU A 1 95 ? -1.341 -9.140 -3.139 1.00 96.56 95 GLU A C 1
ATOM 821 O O . GLU A 1 95 ? -1.914 -9.793 -4.010 1.00 96.56 95 GLU A O 1
ATOM 826 N N . TYR A 1 96 ? -0.015 -9.109 -3.003 1.00 96.94 96 TYR A N 1
ATOM 827 C CA . TYR A 1 96 ? 0.943 -9.929 -3.745 1.00 96.94 96 TYR A CA 1
ATOM 828 C C . TYR A 1 96 ? 1.789 -10.746 -2.772 1.00 96.94 96 TYR A C 1
ATOM 830 O O . TYR A 1 96 ? 2.419 -10.158 -1.881 1.00 96.94 96 TYR A O 1
ATOM 838 N N . TRP A 1 97 ? 1.820 -12.066 -2.965 1.00 95.62 97 TRP A N 1
ATOM 839 C CA . TRP A 1 97 ? 2.603 -13.033 -2.188 1.00 95.62 97 TRP A CA 1
ATOM 840 C C . TRP A 1 97 ? 3.986 -13.229 -2.796 1.00 95.62 97 TRP A C 1
ATOM 842 O O . TRP A 1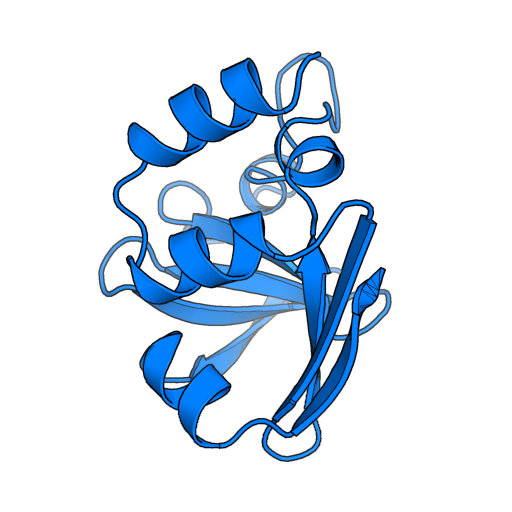 97 ? 4.135 -13.637 -3.944 1.00 95.62 97 TRP A O 1
ATOM 852 N N . LEU A 1 98 ? 5.016 -12.897 -2.015 1.00 92.62 98 LEU A N 1
ATOM 853 C CA . LEU A 1 98 ? 6.414 -12.956 -2.451 1.00 92.62 98 LEU A CA 1
ATOM 854 C C . LEU A 1 98 ? 6.964 -14.382 -2.595 1.00 92.62 98 LEU A C 1
ATOM 856 O O . LEU A 1 98 ? 8.010 -14.562 -3.216 1.00 92.62 98 LEU A O 1
ATOM 860 N N . ASP A 1 99 ? 6.328 -15.370 -1.973 1.00 92.25 99 ASP A N 1
ATOM 861 C CA . ASP A 1 99 ? 6.787 -16.758 -1.936 1.00 92.25 99 ASP A CA 1
ATOM 862 C C . ASP A 1 99 ? 6.282 -17.592 -3.120 1.00 92.25 99 ASP A C 1
ATOM 864 O O . ASP A 1 99 ? 7.004 -18.478 -3.587 1.00 92.25 99 ASP A O 1
ATOM 868 N N . ASP A 1 100 ? 5.075 -17.309 -3.616 1.00 92.81 100 ASP A N 1
ATOM 869 C CA . ASP A 1 100 ? 4.438 -18.062 -4.703 1.00 92.81 100 ASP A CA 1
ATOM 870 C C . ASP A 1 100 ? 3.946 -17.213 -5.892 1.00 92.81 100 ASP A C 1
ATOM 872 O O . ASP A 1 100 ? 3.355 -17.756 -6.830 1.00 92.81 100 ASP A O 1
ATOM 876 N N . ASP A 1 101 ? 4.228 -15.907 -5.878 1.00 92.81 101 ASP A N 1
ATOM 877 C CA . ASP A 1 101 ? 3.848 -14.917 -6.894 1.00 92.81 101 ASP A CA 1
ATOM 878 C C . ASP A 1 101 ? 2.328 -14.791 -7.125 1.00 92.81 101 ASP A C 1
ATOM 880 O O . ASP A 1 101 ? 1.880 -14.270 -8.157 1.00 92.81 101 ASP A O 1
ATOM 884 N N . SER A 1 102 ? 1.507 -15.274 -6.187 1.00 94.44 102 SER A N 1
ATOM 885 C CA . SER A 1 102 ? 0.053 -15.168 -6.279 1.00 94.44 102 SER A CA 1
ATOM 886 C C . SER A 1 102 ? -0.458 -13.783 -5.884 1.00 94.44 102 SER A C 1
ATOM 888 O O . SER A 1 102 ? 0.203 -12.997 -5.200 1.00 94.44 102 SER A O 1
ATOM 890 N N . THR A 1 103 ? -1.663 -13.467 -6.361 1.00 95.88 103 THR A N 1
ATOM 891 C CA . THR A 1 103 ? -2.349 -12.214 -6.052 1.00 95.88 103 THR A CA 1
ATOM 892 C C . THR A 1 103 ? -3.795 -12.451 -5.658 1.00 95.88 103 THR A C 1
ATOM 894 O O . THR A 1 103 ? -4.468 -13.326 -6.210 1.00 95.88 103 THR A O 1
ATOM 897 N N . ASP A 1 104 ? -4.292 -11.629 -4.737 1.00 95.75 104 ASP A N 1
ATOM 898 C CA . ASP A 1 104 ? -5.709 -11.576 -4.379 1.00 95.75 104 ASP A CA 1
ATOM 899 C C . ASP A 1 104 ? -6.203 -10.128 -4.316 1.00 95.75 104 ASP A C 1
ATOM 901 O O . ASP A 1 104 ? -5.463 -9.188 -4.002 1.00 95.75 104 ASP A O 1
ATOM 905 N N . LYS A 1 105 ? -7.478 -9.932 -4.653 1.00 97.38 105 LYS A N 1
ATOM 906 C CA . LYS A 1 105 ? -8.098 -8.609 -4.607 1.00 97.38 105 LYS A CA 1
ATOM 907 C C . LYS A 1 105 ? -8.621 -8.351 -3.200 1.00 97.38 105 LYS A C 1
ATOM 909 O O . LYS A 1 105 ? -9.594 -8.963 -2.768 1.00 97.38 105 LYS A O 1
ATOM 914 N N . VAL A 1 106 ? -8.046 -7.362 -2.525 1.00 97.69 106 VAL A N 1
ATOM 915 C CA . VAL A 1 106 ? -8.443 -6.964 -1.167 1.00 97.69 106 VAL A CA 1
ATOM 916 C C . VAL A 1 106 ? -9.692 -6.084 -1.200 1.00 97.69 106 VAL A C 1
ATOM 918 O O . VAL A 1 106 ? -10.645 -6.299 -0.450 1.00 97.69 106 VAL A O 1
ATOM 921 N N . ALA A 1 107 ? -9.713 -5.070 -2.069 1.00 98.12 107 ALA A N 1
ATOM 922 C CA . ALA A 1 107 ? -10.832 -4.138 -2.162 1.00 98.12 107 ALA A CA 1
ATOM 923 C C . ALA A 1 107 ? -10.922 -3.460 -3.532 1.00 98.12 107 ALA A C 1
ATOM 925 O O . ALA A 1 107 ? -9.942 -3.311 -4.254 1.00 98.12 107 ALA A O 1
ATOM 926 N N . ASP A 1 108 ? -12.118 -2.980 -3.877 1.00 98.12 108 ASP A N 1
ATOM 927 C CA . ASP A 1 108 ? -12.333 -2.205 -5.106 1.00 98.12 108 ASP A CA 1
ATOM 928 C C . ASP A 1 108 ? -11.747 -0.788 -5.028 1.00 98.12 108 ASP A C 1
ATOM 930 O O . ASP A 1 108 ? -11.550 -0.159 -6.058 1.00 98.12 108 ASP A O 1
ATOM 934 N N . SER A 1 109 ? -11.484 -0.281 -3.820 1.00 98.19 109 SER A N 1
ATOM 935 C CA . SER A 1 109 ? -10.857 1.019 -3.586 1.00 98.19 109 SER A CA 1
ATOM 936 C C . SER A 1 109 ? -10.319 1.125 -2.159 1.00 98.19 109 SER A C 1
ATOM 938 O O . SER A 1 109 ? -10.772 0.413 -1.257 1.00 98.19 109 SER A O 1
ATOM 940 N N . PHE A 1 110 ? -9.403 2.070 -1.930 1.00 98.00 110 PHE A N 1
ATOM 941 C CA . PHE A 1 110 ? -8.936 2.397 -0.579 1.00 98.00 110 PHE A CA 1
ATOM 942 C C . PHE A 1 110 ? -10.061 2.931 0.322 1.00 98.00 110 PHE A C 1
ATOM 944 O O . PHE A 1 110 ? -10.135 2.568 1.492 1.00 98.00 110 PHE A O 1
ATOM 951 N N . ASP A 1 111 ? -10.986 3.725 -0.233 1.00 97.69 111 ASP A N 1
ATOM 952 C CA . ASP A 1 111 ? -12.144 4.273 0.494 1.00 97.69 111 ASP A CA 1
ATOM 953 C C . ASP A 1 111 ? -12.993 3.173 1.135 1.00 97.69 111 ASP A C 1
ATOM 955 O O . ASP A 1 111 ? -13.460 3.296 2.271 1.00 97.69 111 ASP A O 1
ATOM 959 N N . LYS A 1 112 ? -13.166 2.058 0.417 1.00 97.00 112 LYS A N 1
ATOM 960 C CA . LYS A 1 112 ? -13.890 0.891 0.923 1.00 97.00 112 LYS A CA 1
ATOM 961 C C . LYS A 1 112 ? -13.204 0.316 2.160 1.00 97.00 112 LYS A C 1
ATOM 963 O O . LYS A 1 112 ? -13.908 -0.007 3.117 1.00 97.00 112 LYS A O 1
ATOM 968 N N . ILE A 1 113 ? -11.870 0.253 2.161 1.00 97.19 113 ILE A N 1
ATOM 969 C CA . ILE A 1 113 ? -11.078 -0.198 3.310 1.00 97.19 113 ILE A CA 1
ATOM 970 C C . ILE A 1 113 ? -11.314 0.744 4.485 1.00 97.19 113 ILE A C 1
ATOM 972 O O . ILE A 1 113 ? -11.892 0.327 5.483 1.00 97.19 113 ILE A O 1
ATOM 976 N N . ILE A 1 114 ? -10.978 2.028 4.357 1.00 96.19 114 ILE A N 1
ATOM 977 C CA . ILE A 1 114 ? -11.052 2.968 5.490 1.00 96.19 114 ILE A CA 1
ATOM 978 C C . ILE A 1 114 ? -12.473 3.176 6.034 1.00 96.19 114 ILE A C 1
ATOM 980 O O . ILE A 1 114 ? -12.632 3.497 7.207 1.00 96.19 114 ILE A O 1
ATOM 984 N N . SER A 1 115 ? -13.515 2.969 5.219 1.00 96.56 115 SER A N 1
ATOM 985 C CA . SER A 1 115 ? -14.912 3.091 5.665 1.00 96.56 115 SER A CA 1
ATOM 986 C C . SER A 1 115 ? -15.380 1.952 6.577 1.00 96.56 115 SER A C 1
ATOM 988 O O . SER A 1 115 ? -16.346 2.121 7.321 1.00 96.56 115 SER A O 1
ATOM 990 N N . LYS A 1 116 ? -14.726 0.787 6.505 1.00 96.81 116 LYS A N 1
ATOM 991 C CA . LYS A 1 116 ? -15.117 -0.428 7.238 1.00 96.81 116 LYS A CA 1
ATOM 992 C C . LYS A 1 116 ? -14.042 -0.936 8.188 1.00 96.81 116 LYS A C 1
ATOM 994 O O . LYS A 1 116 ? -14.358 -1.705 9.092 1.00 96.81 116 LYS A O 1
ATOM 999 N N . ALA A 1 117 ? -12.792 -0.567 7.945 1.00 97.00 117 ALA A N 1
ATOM 1000 C CA . ALA A 1 117 ? -11.668 -1.061 8.702 1.00 97.00 117 ALA A CA 1
ATOM 1001 C C . ALA A 1 117 ? -11.662 -0.478 10.115 1.00 97.00 117 ALA A C 1
ATOM 1003 O O . ALA A 1 117 ? -12.043 0.670 10.357 1.00 97.00 117 ALA A O 1
ATOM 1004 N N . LYS A 1 118 ? -11.185 -1.279 11.057 1.00 97.62 118 LYS A N 1
ATOM 1005 C CA . LYS A 1 118 ? -10.942 -0.856 12.428 1.00 97.62 118 LYS A CA 1
ATOM 1006 C C . LYS A 1 118 ? -9.486 -0.419 12.544 1.00 97.62 118 LYS A C 1
ATOM 1008 O O . LYS A 1 118 ? -8.596 -1.195 12.221 1.00 97.62 118 LYS A O 1
ATOM 1013 N N . LEU A 1 119 ? -9.238 0.799 13.023 1.00 97.56 119 LEU A N 1
ATOM 1014 C CA . LEU A 1 119 ? -7.881 1.218 13.379 1.00 97.56 119 LEU A CA 1
ATOM 1015 C C . LEU A 1 119 ? -7.410 0.408 14.594 1.00 97.56 119 LEU A C 1
ATOM 1017 O O . LEU A 1 119 ? -8.087 0.407 15.627 1.00 97.56 119 LEU A O 1
ATOM 1021 N N . ILE A 1 120 ? -6.280 -0.280 14.455 1.00 97.62 120 ILE A N 1
ATOM 1022 C CA . ILE A 1 120 ? -5.670 -1.092 15.512 1.00 97.62 120 ILE A CA 1
ATOM 1023 C C . ILE A 1 120 ? -4.580 -0.294 16.213 1.00 97.62 120 ILE A C 1
ATOM 1025 O O . ILE A 1 120 ? -4.622 -0.171 17.435 1.00 97.62 120 ILE A O 1
ATOM 1029 N N . ASP A 1 121 ? -3.657 0.280 15.440 1.00 96.50 121 ASP A N 1
ATOM 1030 C CA . ASP A 1 121 ? -2.530 1.040 15.972 1.00 96.50 121 ASP A CA 1
ATOM 1031 C C . ASP A 1 121 ? -2.030 2.097 14.977 1.00 96.50 121 ASP A C 1
ATOM 1033 O O . ASP A 1 121 ? -2.280 2.013 13.768 1.00 96.50 121 ASP A O 1
ATOM 1037 N N . LYS A 1 122 ? -1.373 3.136 15.491 1.00 96.00 122 LYS A N 1
ATOM 1038 C CA . LYS A 1 122 ? -0.828 4.235 14.696 1.00 96.00 122 LYS A CA 1
ATOM 1039 C C . LYS A 1 122 ? 0.274 4.969 15.454 1.00 96.00 122 LYS A C 1
ATOM 1041 O O . LYS A 1 122 ? -0.009 5.596 16.477 1.00 96.00 122 LYS A O 1
ATOM 1046 N N . GLU A 1 123 ? 1.469 4.987 14.870 1.00 91.44 123 GLU A N 1
ATOM 1047 C CA . GLU A 1 123 ? 2.660 5.662 15.407 1.00 91.44 123 GLU A CA 1
ATOM 1048 C C . GLU A 1 1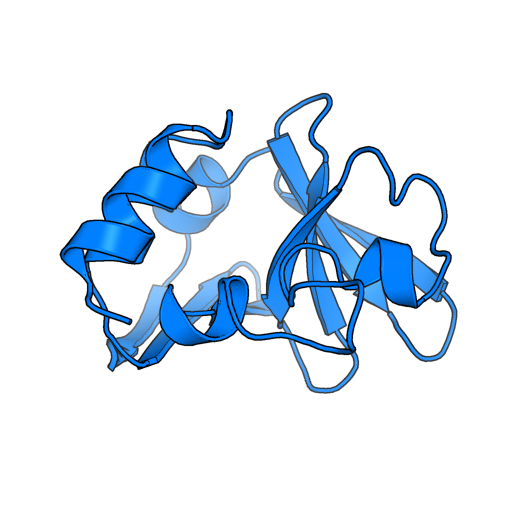23 ? 3.225 6.705 14.434 1.00 91.44 123 GLU A C 1
ATOM 1050 O O . GLU A 1 123 ? 3.383 6.420 13.223 1.00 91.44 123 GLU A O 1
#

Foldseek 3Di:
DDPVVLLVVVVPDPADPVLSVVLVVAAAWWWKAFPNFIWIFGHSCQQQDDPDPVDGPLLVCVVLVAPPSVQWGWTTARDDQWTWIARNVQRFIKIAGNPPRDIDGRGSHPCVCVVGIDTDDGD

pLDDT: mean 94.35, std 5.09, range [62.22, 98.44]

Sequence (123 aa):
MSKASELKRIQHFNLPDSYKEVLTQFEFFCLYEYEGREIELWSFANLFSYISRDYYQWELLKYFSAPNAEHTFTFGSSHDDARLYFDLTDFSVWEYWLDDDSTDKVADSFDKIISKAKLIDKE

Radius of gyration: 13.46 Å; chains: 1; bounding box: 35×36×30 Å

Secondary structure (DSSP, 8-state):
--HHHHHHHHHTS---HHHHHHHTT-SSEEEEEETTEEEEEEPHHHHTSEEETTEEGGGHHHHTT-TTGGGEEEEEESSTTEEEEEETTT--EEEEETTT--EEEEES-HHHHHHHPEEEEE-